Protein AF-A0A9J5X8V7-F1 (afdb_monomer_lite)

InterPro domains:
  IPR000595 Cyclic nucleotide-binding domain [PS50042] (47-101)
  IPR014710 RmlC-like jelly roll fold [G3DSA:2.60.120.10] (12-101)
  IPR018490 Cyclic nucleotide-binding domain superfamily [SSF51206] (3-96)
  IPR045319 Potassium channel KAT/AKT [PTHR45743] (1-99)

Foldseek 3Di:
DVVVVVVVCCCCVVPQPCCVVCVVDDLVVLLVVLCVPCLVLQCPPPVCPPPDPVVSSVVSSPDHDDDDDPPDDPDDPPDDPDDDDRCPDDDDDDDDDDPDD

pLDDT: mean 82.18, std 14.46, range [44.69, 95.5]

Sequence (101 aa):
MIDHLTLMHRTDSEGLQQQETLEPLPTAIRSAISYHLFYSPVDEAYLFHGVSNDLLFQLVFEMKAEYFPPKEDAILQNEASTDLYILVTGAVDFISHRNET

Structure (mmCIF, N/CA/C/O backbone):
data_AF-A0A9J5X8V7-F1
#
_entry.id   AF-A0A9J5X8V7-F1
#
loop_
_atom_site.group_PDB
_atom_site.id
_atom_site.type_symbol
_atom_site.label_atom_id
_atom_site.label_alt_id
_atom_site.label_comp_id
_atom_site.label_asym_id
_atom_site.label_entity_id
_atom_site.label_seq_id
_atom_site.pdbx_PDB_ins_code
_atom_site.Cartn_x
_atom_site.Cartn_y
_atom_site.Cartn_z
_atom_site.occupancy
_atom_site.B_iso_or_equiv
_atom_site.auth_seq_id
_atom_site.auth_comp_id
_atom_site.auth_asym_id
_atom_site.auth_atom_id
_atom_site.pdbx_PDB_model_num
ATOM 1 N N . MET A 1 1 ? 14.980 15.243 -14.359 1.00 59.12 1 MET A N 1
ATOM 2 C CA . MET A 1 1 ? 14.974 16.129 -13.171 1.00 59.12 1 MET A CA 1
ATOM 3 C C . MET A 1 1 ? 13.660 16.897 -13.036 1.00 59.12 1 MET A C 1
ATOM 5 O O . MET A 1 1 ? 13.101 16.865 -11.954 1.00 59.12 1 MET A O 1
ATOM 9 N N . ILE A 1 2 ? 13.129 17.526 -14.099 1.00 61.06 2 ILE A N 1
ATOM 10 C CA . ILE A 1 2 ? 11.829 18.234 -14.045 1.00 61.06 2 ILE A CA 1
ATOM 11 C C . ILE A 1 2 ? 10.651 17.263 -13.863 1.00 61.06 2 ILE A C 1
ATOM 13 O O . ILE A 1 2 ? 9.825 17.514 -12.998 1.00 61.06 2 ILE A O 1
ATOM 17 N N . ASP A 1 3 ? 10.633 16.130 -14.578 1.00 57.12 3 ASP A N 1
ATOM 18 C CA . ASP A 1 3 ? 9.544 15.140 -14.469 1.00 57.12 3 ASP A CA 1
ATOM 19 C C . ASP A 1 3 ? 9.364 14.615 -13.038 1.00 57.12 3 ASP A C 1
ATOM 21 O O . ASP A 1 3 ? 8.247 14.582 -12.533 1.00 57.12 3 ASP A O 1
ATOM 25 N N . HIS A 1 4 ? 10.467 14.292 -12.352 1.00 58.00 4 HIS A N 1
ATOM 26 C CA . HIS A 1 4 ? 10.455 13.870 -10.949 1.00 58.00 4 HIS A CA 1
ATOM 27 C C . HIS A 1 4 ? 9.921 14.976 -10.028 1.00 58.00 4 HIS A C 1
ATOM 29 O O . HIS A 1 4 ? 9.085 14.699 -9.182 1.00 58.00 4 HIS A O 1
ATOM 35 N N . LEU A 1 5 ? 10.302 16.243 -10.242 1.00 60.41 5 LEU A N 1
ATOM 36 C CA . LEU A 1 5 ?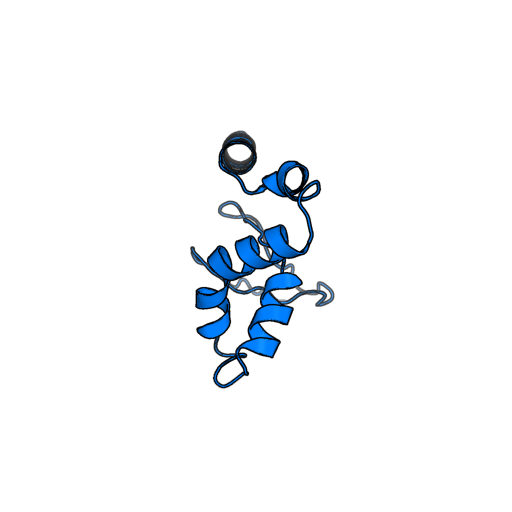 9.800 17.366 -9.440 1.00 60.41 5 LEU A CA 1
ATOM 37 C C . LEU A 1 5 ? 8.306 17.637 -9.668 1.00 60.41 5 LEU A C 1
ATOM 39 O O . LEU A 1 5 ? 7.583 17.930 -8.723 1.00 60.41 5 LEU A O 1
ATOM 43 N N . THR A 1 6 ? 7.831 17.538 -10.913 1.00 62.88 6 THR A N 1
ATOM 44 C CA . THR A 1 6 ? 6.406 17.697 -11.228 1.00 62.88 6 THR A CA 1
ATOM 45 C C . THR A 1 6 ? 5.574 16.549 -10.690 1.00 62.88 6 THR A C 1
ATOM 47 O O . THR A 1 6 ? 4.446 16.781 -10.273 1.00 62.88 6 THR A O 1
ATOM 50 N N . LEU A 1 7 ? 6.121 15.332 -10.682 1.00 60.44 7 LEU A N 1
ATOM 51 C CA . LEU A 1 7 ? 5.447 14.161 -10.147 1.00 60.44 7 LEU A CA 1
ATOM 52 C C . LEU A 1 7 ? 5.441 14.193 -8.620 1.00 60.44 7 LEU A C 1
ATOM 54 O O . LEU A 1 7 ? 4.376 14.014 -8.065 1.00 60.44 7 LEU A O 1
ATOM 58 N N . MET A 1 8 ? 6.555 14.532 -7.961 1.00 58.03 8 MET A N 1
ATOM 59 C CA . MET A 1 8 ? 6.601 14.794 -6.515 1.00 58.03 8 MET A CA 1
ATOM 60 C C . MET A 1 8 ? 5.604 15.886 -6.142 1.00 58.03 8 MET A C 1
ATOM 62 O O . MET A 1 8 ? 4.731 15.637 -5.336 1.00 58.03 8 MET A O 1
ATOM 66 N N . HIS A 1 9 ? 5.589 17.032 -6.831 1.00 57.72 9 HIS A N 1
ATOM 67 C CA . HIS A 1 9 ? 4.574 18.062 -6.588 1.00 57.72 9 HIS A CA 1
ATOM 68 C C . HIS A 1 9 ? 3.147 17.537 -6.786 1.00 57.72 9 HIS A C 1
ATOM 70 O O . HIS A 1 9 ? 2.242 17.935 -6.065 1.00 57.72 9 HIS A O 1
ATOM 76 N N . ARG A 1 10 ? 2.909 16.662 -7.768 1.00 56.28 10 ARG A N 1
ATOM 77 C CA . ARG A 1 10 ? 1.592 16.057 -7.981 1.00 56.28 10 ARG A CA 1
ATOM 78 C C . ARG A 1 10 ? 1.244 15.069 -6.877 1.00 56.28 10 ARG A C 1
ATOM 80 O O . ARG A 1 10 ? 0.138 15.095 -6.387 1.00 56.28 10 ARG A O 1
ATOM 87 N N . THR A 1 11 ? 2.189 14.259 -6.448 1.00 57.31 11 THR A N 1
ATOM 88 C CA . THR A 1 11 ? 2.075 13.265 -5.386 1.00 57.31 11 THR A CA 1
ATOM 89 C C . THR A 1 11 ? 1.915 13.931 -4.011 1.00 57.31 11 THR A C 1
ATOM 91 O O . THR A 1 11 ? 1.076 13.511 -3.218 1.00 57.31 11 THR A O 1
ATOM 94 N N . ASP A 1 12 ? 2.607 15.039 -3.768 1.00 51.06 12 ASP A N 1
ATOM 95 C CA . ASP A 1 12 ? 2.533 15.871 -2.565 1.00 51.06 12 ASP A CA 1
ATOM 96 C C . ASP A 1 12 ? 1.253 16.729 -2.560 1.00 51.06 12 ASP A C 1
ATOM 98 O O . ASP A 1 12 ? 0.619 16.899 -1.521 1.00 51.06 12 ASP A O 1
ATOM 102 N N . SER A 1 13 ? 0.811 17.219 -3.727 1.00 49.44 13 SER A N 1
ATOM 103 C CA . SER A 1 13 ? -0.435 17.987 -3.889 1.00 49.44 13 SER A CA 1
ATOM 104 C C . SER A 1 13 ? -1.697 17.119 -4.016 1.00 49.44 13 SER A C 1
ATOM 106 O O . SER A 1 13 ? -2.781 17.615 -3.710 1.00 49.44 13 SER A O 1
ATOM 108 N N . GLU A 1 14 ? -1.598 15.879 -4.506 1.00 53.53 14 GLU A N 1
ATOM 109 C CA . GLU A 1 14 ? -2.719 14.952 -4.762 1.00 53.53 14 GLU A CA 1
ATOM 110 C C . GLU A 1 14 ? -2.799 13.798 -3.737 1.00 53.53 14 GLU A C 1
ATOM 112 O O . GLU A 1 14 ? -3.827 13.125 -3.708 1.00 53.53 14 GLU A O 1
ATOM 117 N N . GLY A 1 15 ? -1.829 13.612 -2.823 1.00 52.91 15 GLY A N 1
ATOM 118 C CA . GLY A 1 15 ? -2.140 13.007 -1.516 1.00 52.91 15 GLY A CA 1
ATOM 119 C C . GLY A 1 15 ? -1.161 12.034 -0.849 1.00 52.91 15 GLY A C 1
ATOM 120 O O . GLY A 1 15 ? -1.442 11.600 0.262 1.00 52.91 15 GLY A O 1
ATOM 121 N N . LEU A 1 16 ? -0.027 11.668 -1.437 1.00 52.88 16 LEU A N 1
ATOM 122 C CA . LEU A 1 16 ? 0.821 10.615 -0.864 1.00 52.88 16 LEU A CA 1
ATOM 123 C C . LEU A 1 16 ? 1.721 11.093 0.294 1.00 52.88 16 LEU A C 1
ATOM 125 O O . LEU A 1 16 ? 1.968 10.332 1.222 1.00 52.88 16 LEU A O 1
ATOM 129 N N . GLN A 1 17 ? 2.133 12.367 0.315 1.00 53.03 17 GLN A N 1
ATOM 130 C CA . GLN A 1 17 ? 2.761 12.994 1.493 1.00 53.03 17 GLN A CA 1
ATOM 131 C C . GLN A 1 17 ? 1.732 13.560 2.496 1.00 53.03 17 GLN A C 1
ATOM 133 O O . GLN A 1 17 ? 2.065 14.380 3.349 1.00 53.03 17 GLN A O 1
ATOM 138 N N . GLN A 1 18 ? 0.474 13.095 2.481 1.00 60.50 18 GLN A N 1
ATOM 139 C CA . GLN A 1 18 ? -0.534 13.485 3.486 1.00 60.50 18 GLN A CA 1
ATOM 140 C C . GLN A 1 18 ? -0.260 12.942 4.892 1.00 60.50 18 GLN A C 1
ATOM 142 O O . GLN A 1 18 ? -1.085 13.138 5.784 1.00 60.50 18 GLN A O 1
ATOM 147 N N . GLN A 1 19 ? 0.882 12.296 5.136 1.00 60.81 19 GLN A N 1
ATOM 148 C CA . GLN A 1 19 ? 1.228 11.803 6.462 1.00 60.81 19 GLN A CA 1
ATOM 149 C C . GLN A 1 19 ? 1.161 12.929 7.506 1.00 60.81 19 GLN A C 1
ATOM 151 O O . GLN A 1 19 ? 0.531 12.742 8.539 1.00 60.81 19 GLN A O 1
ATOM 156 N N . GLU A 1 20 ? 1.613 14.147 7.186 1.00 65.12 20 GLU A N 1
ATOM 157 C CA . GLU A 1 20 ? 1.472 15.314 8.077 1.00 65.12 20 GLU A CA 1
ATOM 158 C C . GLU A 1 20 ? 0.010 15.706 8.373 1.00 65.12 20 GLU A C 1
ATOM 160 O O . GLU A 1 20 ? -0.291 16.236 9.442 1.00 65.12 20 GLU A O 1
ATOM 165 N N . THR A 1 21 ? -0.917 15.432 7.450 1.00 75.44 21 THR A N 1
ATOM 166 C CA . THR A 1 21 ? -2.357 15.709 7.619 1.00 75.44 21 THR A CA 1
ATOM 167 C C . THR A 1 21 ? -3.071 14.589 8.379 1.00 75.44 21 THR A C 1
ATOM 169 O O . THR A 1 21 ? -4.037 14.845 9.099 1.00 75.44 21 THR A O 1
ATOM 172 N N . LEU A 1 22 ? -2.595 13.348 8.241 1.00 79.50 22 LEU A N 1
ATOM 173 C CA . LEU A 1 22 ? -3.153 12.176 8.912 1.00 79.50 22 LEU A CA 1
ATOM 174 C C . LEU A 1 22 ? -2.619 12.010 10.339 1.00 79.50 22 LEU A C 1
ATOM 176 O O . LEU A 1 22 ? -3.382 11.594 11.205 1.00 79.50 22 LEU A O 1
ATOM 180 N N . GLU A 1 23 ? -1.358 12.360 10.610 1.00 83.38 23 GLU A N 1
ATOM 181 C CA . GLU A 1 23 ? -0.730 12.284 11.939 1.00 83.38 23 GLU A CA 1
ATOM 182 C C . GLU A 1 23 ? -1.538 12.925 13.087 1.00 83.38 23 GLU A C 1
ATOM 184 O O . GLU A 1 23 ? -1.632 12.301 14.147 1.00 83.38 23 GLU A O 1
ATOM 189 N N . PRO A 1 24 ? -2.167 14.111 12.942 1.00 89.56 24 PRO A N 1
ATOM 190 C CA . PRO A 1 24 ? -2.980 14.687 14.016 1.00 89.56 24 PRO A CA 1
ATOM 191 C C . PRO A 1 24 ? -4.309 13.952 14.256 1.00 89.56 24 PRO A C 1
ATOM 193 O O . PRO A 1 24 ? -4.987 14.234 15.249 1.00 89.56 24 PRO A O 1
ATOM 196 N N . LEU A 1 25 ? -4.723 13.037 13.372 1.00 89.88 25 LEU A N 1
ATOM 197 C CA . LEU A 1 25 ? -5.968 12.295 13.538 1.00 89.88 25 LEU A CA 1
ATOM 198 C C . LEU A 1 25 ? -5.825 11.192 14.602 1.00 89.88 25 LEU A C 1
ATOM 200 O O . LEU A 1 25 ? -4.794 10.519 14.690 1.00 89.88 25 LEU A O 1
ATOM 204 N N . PRO A 1 26 ? -6.893 10.911 15.371 1.00 94.06 26 PRO A N 1
ATOM 205 C CA . PRO A 1 26 ? -6.939 9.754 16.254 1.00 94.06 26 PRO A CA 1
ATOM 206 C C . PRO A 1 26 ? -6.600 8.451 15.519 1.00 94.06 26 PRO A C 1
ATOM 208 O O . PRO A 1 26 ? -7.066 8.216 14.403 1.00 94.06 26 PRO A O 1
ATOM 211 N N . THR A 1 27 ? -5.864 7.556 16.182 1.00 90.94 27 THR A N 1
ATOM 212 C CA . THR A 1 27 ? -5.436 6.261 15.621 1.00 90.94 27 THR A CA 1
ATOM 213 C C . THR A 1 27 ? -6.590 5.444 15.039 1.00 90.94 27 THR A C 1
ATOM 215 O O . THR A 1 27 ? -6.433 4.842 13.983 1.00 90.94 27 THR A O 1
ATOM 218 N N . ALA A 1 28 ? -7.770 5.483 15.665 1.00 90.81 28 ALA A N 1
ATOM 219 C CA . ALA A 1 28 ? -8.960 4.804 15.153 1.00 90.81 28 ALA A CA 1
ATOM 220 C C . ALA A 1 28 ? -9.405 5.332 13.775 1.00 90.81 28 ALA A C 1
ATOM 222 O O . ALA A 1 28 ? -9.813 4.549 12.923 1.00 90.81 28 ALA A O 1
ATOM 223 N N . ILE A 1 29 ? -9.296 6.645 13.538 1.00 92.06 29 ILE A N 1
ATOM 224 C CA . ILE A 1 29 ? -9.647 7.256 12.249 1.00 92.06 29 ILE A CA 1
ATOM 225 C C . ILE A 1 29 ? -8.596 6.897 11.200 1.00 92.06 29 ILE A C 1
ATOM 227 O O . ILE A 1 29 ? -8.963 6.468 10.111 1.00 92.06 29 ILE A O 1
ATOM 231 N N . ARG A 1 30 ? -7.301 7.000 11.535 1.00 89.94 30 ARG A N 1
ATOM 232 C CA . ARG A 1 30 ? -6.214 6.580 10.631 1.00 89.94 30 ARG A CA 1
ATOM 233 C C . ARG A 1 30 ? -6.369 5.121 10.210 1.00 89.94 30 ARG A C 1
ATOM 235 O O . ARG A 1 30 ? -6.344 4.822 9.026 1.00 89.94 30 ARG A O 1
ATOM 242 N N . SER A 1 31 ? -6.616 4.239 11.175 1.00 90.25 31 SER A N 1
ATOM 243 C CA . SER A 1 31 ? -6.840 2.815 10.931 1.00 90.25 31 SER A CA 1
ATOM 244 C C . SER A 1 31 ? -8.042 2.556 10.022 1.00 90.25 31 SER A C 1
ATOM 246 O O . SER A 1 31 ? -7.931 1.783 9.074 1.00 90.25 31 SER A O 1
ATOM 248 N N . ALA A 1 32 ? -9.161 3.254 10.241 1.00 91.44 32 ALA A N 1
ATOM 249 C CA . ALA A 1 32 ? -10.330 3.146 9.373 1.00 91.44 32 ALA A CA 1
ATOM 250 C C . ALA A 1 32 ? -10.050 3.626 7.935 1.00 91.44 32 ALA A C 1
ATOM 252 O O . ALA A 1 32 ? -10.514 2.994 6.987 1.00 91.44 32 ALA A O 1
ATOM 253 N N . ILE A 1 33 ? -9.280 4.709 7.767 1.00 91.31 33 ILE A N 1
ATOM 254 C CA . ILE A 1 33 ? -8.863 5.215 6.450 1.00 91.31 33 ILE A CA 1
ATOM 255 C C . ILE A 1 33 ? -7.966 4.190 5.747 1.00 91.31 33 ILE A C 1
ATOM 257 O O . ILE A 1 33 ? -8.278 3.800 4.623 1.00 91.31 33 ILE A O 1
ATOM 261 N N . SER A 1 34 ? -6.905 3.709 6.406 1.00 90.38 34 SER A N 1
ATOM 262 C CA . SER A 1 34 ? -5.999 2.703 5.832 1.00 90.38 34 SER A CA 1
ATOM 263 C C . SER A 1 34 ? -6.754 1.441 5.428 1.00 90.38 34 SER A C 1
ATOM 265 O O . SER A 1 34 ? -6.586 0.953 4.313 1.00 90.38 34 SER A O 1
ATOM 267 N N . TYR A 1 35 ? -7.644 0.949 6.296 1.00 93.00 35 TYR A N 1
ATOM 268 C CA . TYR A 1 35 ? -8.469 -0.217 5.999 1.00 93.00 35 TYR A CA 1
ATOM 269 C C . TYR A 1 35 ? -9.352 0.007 4.768 1.00 93.00 35 TYR A C 1
ATOM 271 O O . TYR A 1 35 ? -9.381 -0.827 3.868 1.00 93.00 35 TYR A O 1
ATOM 279 N N . HIS A 1 36 ? -10.032 1.152 4.685 1.00 92.31 36 HIS A N 1
ATOM 280 C CA . HIS A 1 36 ? -10.888 1.468 3.544 1.00 92.31 36 HIS A CA 1
ATOM 281 C C . HIS A 1 36 ? -10.116 1.549 2.218 1.00 92.31 36 HIS A C 1
ATOM 283 O O . HIS A 1 36 ? -10.633 1.118 1.190 1.00 92.31 36 HIS A O 1
ATOM 289 N N . LEU A 1 37 ? -8.894 2.088 2.239 1.00 90.62 37 LEU A N 1
ATOM 290 C CA . LEU A 1 37 ? -8.084 2.288 1.037 1.00 90.62 37 LEU A CA 1
ATOM 291 C C . LEU A 1 37 ? -7.346 1.022 0.581 1.00 90.62 37 LEU A C 1
ATOM 293 O O . LEU A 1 37 ? -7.218 0.801 -0.621 1.00 90.62 37 LEU A O 1
ATOM 297 N N . PHE A 1 38 ? -6.856 0.200 1.514 1.00 92.00 38 PHE A N 1
ATOM 298 C CA . PHE A 1 38 ? -5.866 -0.839 1.202 1.00 92.00 38 PHE A CA 1
ATOM 299 C C . PHE A 1 38 ? -6.285 -2.266 1.563 1.00 92.00 38 PHE A C 1
ATOM 301 O O . PHE A 1 38 ? -5.553 -3.195 1.236 1.00 92.00 38 PHE A O 1
ATOM 308 N N . TYR A 1 39 ? -7.457 -2.489 2.168 1.00 93.94 39 TYR A N 1
ATOM 309 C CA . TYR A 1 39 ? -7.894 -3.848 2.510 1.00 93.94 39 TYR A CA 1
ATOM 310 C C . TYR A 1 39 ? -7.994 -4.775 1.291 1.00 93.94 39 TYR A C 1
ATOM 312 O O . TYR A 1 39 ? -7.432 -5.864 1.318 1.00 93.94 39 TYR A O 1
ATOM 320 N N . SER A 1 40 ? -8.657 -4.342 0.214 1.00 93.69 40 SER A N 1
ATOM 321 C CA . SER A 1 40 ? -8.863 -5.182 -0.979 1.00 93.69 40 SER A CA 1
ATOM 322 C C . SER A 1 40 ? -7.543 -5.615 -1.645 1.00 93.69 40 SER A C 1
ATOM 324 O O . SER A 1 40 ? -7.364 -6.816 -1.828 1.00 93.69 40 SER A O 1
ATOM 326 N N . PRO A 1 41 ? -6.570 -4.718 -1.917 1.00 93.38 41 PRO A N 1
ATOM 327 C CA . PRO A 1 41 ? -5.272 -5.128 -2.458 1.00 93.38 41 PRO A CA 1
ATOM 328 C C . PRO A 1 41 ? -4.504 -6.124 -1.579 1.00 93.38 41 PRO A C 1
ATOM 330 O O . PRO A 1 41 ? -3.780 -6.971 -2.099 1.00 93.38 41 PRO A O 1
ATOM 333 N N . VAL A 1 42 ? -4.634 -6.023 -0.252 1.00 94.19 42 VAL A N 1
ATOM 334 C CA . VAL A 1 42 ? -3.948 -6.926 0.684 1.00 94.19 42 VAL A CA 1
ATOM 335 C C . VAL A 1 42 ? -4.653 -8.281 0.767 1.00 94.19 42 VAL A C 1
ATOM 337 O O . VAL A 1 42 ? -3.975 -9.303 0.793 1.00 94.19 42 VAL A O 1
ATOM 340 N N . ASP A 1 43 ? -5.987 -8.308 0.762 1.00 94.31 43 ASP A N 1
ATOM 341 C CA . ASP A 1 43 ? -6.787 -9.543 0.757 1.00 94.31 43 ASP A CA 1
ATOM 342 C C . ASP A 1 43 ? -6.581 -10.369 -0.528 1.00 94.31 43 ASP A C 1
ATOM 344 O O . ASP A 1 43 ? -6.504 -11.596 -0.488 1.00 94.31 43 ASP A O 1
ATOM 348 N N . GLU A 1 44 ? -6.409 -9.693 -1.668 1.00 92.88 44 GLU A N 1
ATOM 349 C CA . GLU A 1 44 ? -6.149 -10.321 -2.971 1.00 92.88 44 GLU A CA 1
ATOM 350 C C . GLU A 1 44 ? -4.680 -10.735 -3.175 1.00 92.88 44 GLU A C 1
ATOM 352 O O . GLU A 1 44 ? -4.353 -11.465 -4.119 1.00 92.88 44 GLU A O 1
ATOM 357 N N . ALA A 1 45 ? -3.764 -10.278 -2.317 1.00 94.81 45 ALA A N 1
ATOM 358 C CA . ALA A 1 45 ? -2.363 -10.646 -2.429 1.00 94.81 45 ALA A CA 1
ATOM 359 C C . ALA A 1 45 ? -2.167 -12.123 -2.056 1.00 94.81 45 ALA A C 1
ATOM 361 O O . ALA A 1 45 ? -2.574 -12.594 -0.994 1.00 94.81 45 ALA A O 1
ATOM 362 N N . TYR A 1 46 ? -1.455 -12.852 -2.919 1.00 94.94 46 TYR A N 1
ATOM 363 C CA . TYR A 1 46 ? -1.342 -14.313 -2.852 1.00 94.94 46 TYR A CA 1
ATOM 364 C C . TYR A 1 46 ? -0.853 -14.869 -1.501 1.00 94.94 46 TYR A C 1
ATOM 366 O O . TYR A 1 46 ? -1.155 -16.015 -1.171 1.00 94.94 46 TYR A O 1
ATOM 374 N N . LEU A 1 47 ? -0.088 -14.083 -0.734 1.00 94.25 47 LEU A N 1
ATOM 375 C CA . LEU A 1 47 ? 0.435 -14.469 0.579 1.00 94.25 47 LEU A CA 1
ATOM 376 C C . LEU A 1 47 ? -0.636 -14.507 1.672 1.00 94.25 47 LEU A C 1
ATOM 378 O O . LEU A 1 47 ? -0.457 -15.226 2.654 1.00 94.25 47 LEU A O 1
ATOM 382 N N . PHE A 1 48 ? -1.723 -13.748 1.523 1.00 93.38 48 PHE A N 1
ATOM 383 C CA . PHE A 1 48 ? -2.718 -13.554 2.578 1.00 93.38 48 PHE A CA 1
ATOM 384 C C . PHE A 1 48 ? -4.057 -14.246 2.303 1.00 93.38 48 PHE A C 1
ATOM 386 O O . PHE A 1 48 ? -5.005 -14.096 3.073 1.00 93.38 48 PHE A O 1
ATOM 393 N N . HIS A 1 49 ? -4.134 -15.082 1.267 1.00 93.19 49 HIS A N 1
ATOM 394 C CA . HIS A 1 49 ? -5.323 -15.885 1.009 1.00 93.19 49 HIS A CA 1
ATOM 395 C C . HIS A 1 49 ? -5.698 -16.768 2.211 1.00 93.19 49 HIS A C 1
ATOM 397 O O . HIS A 1 49 ? -4.915 -17.600 2.671 1.00 93.19 49 HIS A O 1
ATOM 403 N N . GLY A 1 50 ? -6.938 -16.622 2.684 1.00 91.81 50 GLY A N 1
ATOM 404 C CA . GLY A 1 50 ? -7.473 -17.392 3.812 1.00 91.81 50 GLY A CA 1
ATOM 405 C C . GLY A 1 50 ? -7.034 -16.891 5.191 1.00 91.81 50 GLY A C 1
ATOM 406 O O . GLY A 1 50 ? -7.325 -17.548 6.193 1.00 91.81 50 GLY A O 1
ATOM 407 N N . VAL A 1 51 ? -6.355 -15.744 5.262 1.00 95.31 51 VAL A N 1
ATOM 408 C CA . VAL A 1 51 ? -6.065 -15.057 6.523 1.00 95.31 51 VAL A CA 1
ATOM 409 C C . VAL A 1 51 ? -7.351 -14.444 7.088 1.00 95.31 51 VAL A C 1
ATOM 411 O O . VAL A 1 51 ? -8.256 -14.058 6.353 1.00 95.31 51 VAL A O 1
ATOM 414 N N . SER A 1 52 ? -7.472 -14.387 8.417 1.00 95.50 52 SER A N 1
ATOM 415 C CA . SER A 1 52 ? -8.641 -13.785 9.058 1.00 95.50 52 SER A CA 1
ATOM 416 C C . SER A 1 52 ? -8.696 -12.272 8.836 1.00 95.50 52 SER A C 1
ATOM 418 O O . SER A 1 52 ? -7.673 -11.585 8.849 1.00 95.50 52 SER A O 1
ATOM 420 N N . ASN A 1 53 ? -9.914 -11.734 8.742 1.00 92.06 53 ASN A N 1
ATOM 421 C CA . ASN A 1 53 ? -10.134 -10.293 8.596 1.00 92.06 53 ASN A CA 1
ATOM 422 C C . ASN A 1 53 ? -9.506 -9.474 9.732 1.00 92.06 53 ASN A C 1
ATOM 424 O O . ASN A 1 53 ? -9.007 -8.383 9.479 1.00 92.06 53 ASN A O 1
ATOM 428 N N . ASP A 1 54 ? -9.479 -10.008 10.956 1.00 93.50 54 ASP A N 1
ATOM 429 C CA . ASP A 1 54 ? -8.862 -9.334 12.103 1.00 93.50 54 ASP A CA 1
ATOM 430 C C . ASP A 1 54 ? -7.341 -9.180 11.932 1.00 93.50 54 ASP A C 1
ATOM 432 O O . ASP A 1 54 ? -6.786 -8.132 12.264 1.00 93.50 54 ASP A O 1
ATOM 436 N N . LEU A 1 55 ? -6.659 -10.193 11.379 1.00 93.44 55 LEU A N 1
ATOM 437 C CA . LEU A 1 55 ? -5.218 -10.119 11.127 1.00 93.44 55 LEU A CA 1
ATOM 438 C C . LEU A 1 55 ? -4.913 -9.230 9.916 1.00 93.44 55 LEU A C 1
ATOM 440 O O . LEU A 1 55 ? -3.972 -8.442 9.962 1.00 93.44 55 LEU A O 1
ATOM 444 N N . LEU A 1 56 ? -5.736 -9.301 8.863 1.00 93.69 56 LEU A N 1
ATOM 445 C CA . LEU A 1 56 ? -5.643 -8.389 7.718 1.00 93.69 56 LEU A CA 1
ATOM 446 C C . LEU A 1 56 ? -5.816 -6.930 8.147 1.00 93.69 56 LEU A C 1
ATOM 448 O O . LEU A 1 56 ? -5.066 -6.066 7.704 1.00 93.69 56 LEU A O 1
ATOM 452 N N . PHE A 1 57 ? -6.759 -6.652 9.048 1.00 91.38 57 PHE A N 1
ATOM 453 C CA . PHE A 1 57 ? -6.966 -5.315 9.598 1.00 91.38 57 PHE A CA 1
ATOM 454 C C . PHE A 1 57 ? -5.712 -4.789 10.311 1.00 91.38 57 PHE A C 1
ATOM 456 O O . PHE A 1 57 ? -5.313 -3.646 10.094 1.00 91.38 57 PHE A O 1
ATOM 463 N N . GLN A 1 58 ? -5.063 -5.626 11.127 1.00 91.69 58 GLN A N 1
ATOM 464 C CA . GLN A 1 58 ? -3.809 -5.271 11.799 1.00 91.69 58 GLN A CA 1
ATOM 465 C C . GLN A 1 58 ? -2.661 -5.048 10.807 1.00 91.69 58 GLN A C 1
ATOM 467 O O . GLN A 1 58 ? -1.908 -4.092 10.960 1.00 91.69 58 GLN A O 1
ATOM 472 N N . LEU A 1 59 ? -2.552 -5.883 9.771 1.00 92.81 59 LEU A N 1
ATOM 473 C CA . LEU A 1 59 ? -1.536 -5.734 8.724 1.00 92.81 59 LEU A CA 1
ATOM 474 C C . LEU A 1 59 ? -1.698 -4.418 7.961 1.00 92.81 59 LEU A C 1
ATOM 476 O O . LEU A 1 59 ? -0.747 -3.650 7.854 1.00 92.81 59 LEU A O 1
ATOM 480 N N . VAL A 1 60 ? -2.911 -4.126 7.488 1.00 92.38 60 VAL A N 1
ATOM 481 C CA . VAL A 1 60 ? -3.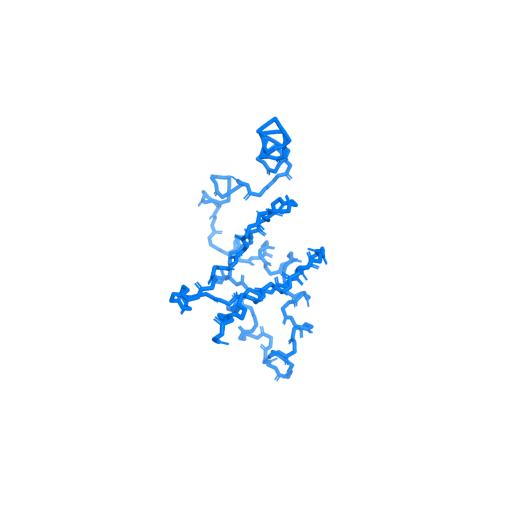211 -2.895 6.741 1.00 92.38 60 VAL A CA 1
ATOM 482 C C . VAL A 1 60 ? -2.945 -1.643 7.583 1.00 92.38 60 VAL A C 1
ATOM 484 O O . VAL A 1 60 ? -2.582 -0.601 7.043 1.00 92.38 60 VAL A O 1
ATOM 487 N N . PHE A 1 61 ? -3.108 -1.730 8.904 1.00 88.69 61 PHE A N 1
ATOM 488 C CA . PHE A 1 61 ? -2.804 -0.627 9.811 1.00 88.69 61 PHE A CA 1
ATOM 489 C C . PHE A 1 61 ? -1.299 -0.325 9.922 1.00 88.69 61 PHE A C 1
ATOM 491 O O . PHE A 1 61 ? -0.931 0.844 10.009 1.00 88.69 61 PHE A O 1
ATOM 498 N N . GLU A 1 62 ? -0.443 -1.350 9.907 1.00 89.38 62 GLU A N 1
ATOM 499 C CA . GLU A 1 62 ? 1.019 -1.199 10.017 1.00 89.38 62 GLU A CA 1
ATOM 500 C C . GLU A 1 62 ? 1.698 -0.887 8.670 1.00 89.38 62 GLU A C 1
ATOM 502 O O . GLU A 1 62 ? 2.811 -0.358 8.629 1.00 89.38 62 GLU A O 1
ATOM 507 N 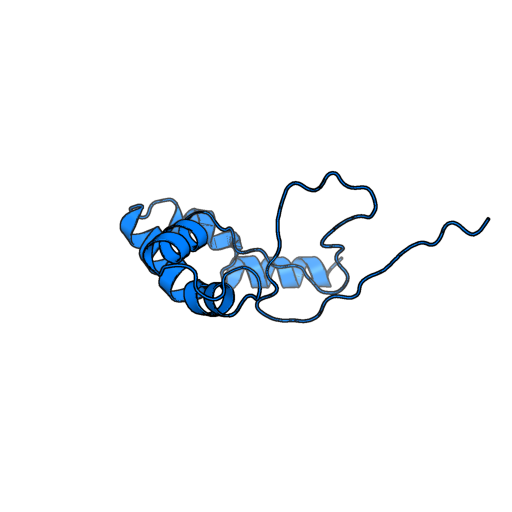N . MET A 1 63 ? 1.042 -1.208 7.554 1.00 89.44 63 MET A N 1
ATOM 508 C CA . MET A 1 63 ? 1.561 -0.968 6.208 1.00 89.44 63 MET A CA 1
ATOM 509 C C . MET A 1 63 ? 1.652 0.522 5.860 1.00 89.44 63 MET A C 1
ATOM 511 O O . MET A 1 63 ? 0.810 1.336 6.242 1.00 89.44 63 MET A O 1
ATOM 515 N N . LYS A 1 64 ? 2.662 0.871 5.057 1.00 86.56 64 LYS A N 1
ATOM 516 C CA . LYS A 1 64 ? 2.853 2.218 4.512 1.00 86.56 64 LYS A CA 1
ATOM 517 C C . LYS A 1 64 ? 2.604 2.216 3.011 1.00 86.56 64 LYS A C 1
ATOM 519 O O . LYS A 1 64 ? 3.104 1.355 2.295 1.00 86.56 64 LYS A O 1
ATOM 524 N N . ALA A 1 65 ? 1.822 3.185 2.549 1.00 86.31 65 ALA A N 1
ATOM 525 C CA . ALA A 1 65 ? 1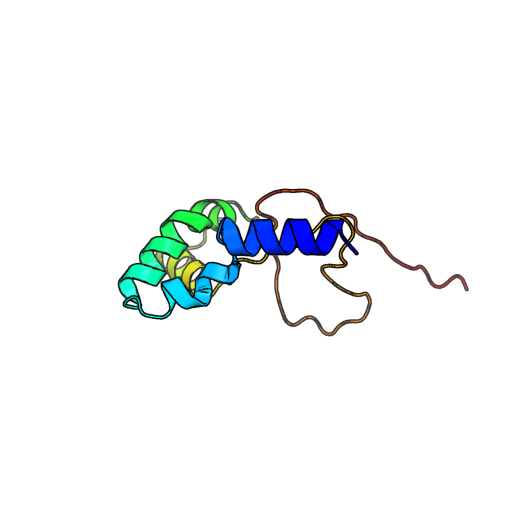.596 3.397 1.129 1.00 86.31 65 ALA A CA 1
ATOM 526 C C . ALA A 1 65 ? 2.740 4.233 0.547 1.00 86.31 65 ALA A C 1
ATOM 528 O O . ALA A 1 65 ? 2.986 5.349 1.002 1.00 86.31 65 ALA A O 1
ATOM 529 N N . GLU A 1 66 ? 3.407 3.698 -0.470 1.00 86.25 66 GLU A N 1
ATOM 530 C CA . GLU A 1 66 ? 4.515 4.350 -1.165 1.00 86.25 66 GLU A CA 1
ATOM 531 C C . GLU A 1 66 ? 4.224 4.437 -2.664 1.00 86.25 66 GLU A C 1
ATOM 533 O O . GLU A 1 66 ? 3.483 3.631 -3.231 1.00 86.25 66 GLU A O 1
ATOM 538 N N . TYR A 1 67 ? 4.807 5.440 -3.309 1.00 85.31 67 TYR A N 1
ATOM 539 C CA . TYR A 1 67 ? 4.670 5.681 -4.736 1.00 85.31 67 TYR A CA 1
ATOM 540 C C . TYR A 1 67 ? 6.050 5.832 -5.335 1.00 85.31 67 TYR A C 1
ATOM 542 O O . TYR A 1 67 ? 6.844 6.659 -4.890 1.00 85.31 67 TYR A O 1
ATOM 550 N N . PHE A 1 68 ? 6.274 5.080 -6.399 1.00 85.00 68 PHE A N 1
ATOM 551 C CA . PHE A 1 68 ? 7.503 5.130 -7.160 1.00 85.00 68 PHE A CA 1
ATOM 552 C C . PHE A 1 68 ? 7.210 5.780 -8.514 1.00 85.00 68 PHE A C 1
ATOM 554 O O . PHE A 1 68 ? 6.297 5.338 -9.225 1.00 85.00 68 PHE A O 1
ATOM 561 N N . PRO A 1 69 ? 7.940 6.839 -8.899 1.00 85.06 69 PRO A N 1
ATOM 562 C CA . PRO A 1 69 ? 7.836 7.391 -10.235 1.00 85.06 69 PRO A CA 1
ATOM 563 C C . PRO A 1 69 ? 8.351 6.383 -11.276 1.00 85.06 69 PRO A C 1
ATOM 565 O O . PRO A 1 69 ? 9.131 5.478 -10.968 1.00 85.06 69 PRO A O 1
ATOM 568 N N . PRO A 1 70 ? 7.976 6.554 -12.554 1.00 86.62 70 PRO A N 1
ATOM 569 C CA . PRO A 1 70 ? 8.505 5.717 -13.620 1.00 86.62 70 PRO A CA 1
ATOM 570 C C . PRO A 1 70 ? 10.038 5.761 -13.667 1.00 86.62 70 PRO A C 1
ATOM 572 O O . PRO A 1 70 ? 10.620 6.848 -13.672 1.00 86.62 70 PRO A O 1
ATOM 575 N N . LYS A 1 71 ? 10.665 4.588 -13.831 1.00 85.06 71 LYS A N 1
ATOM 576 C CA . LYS A 1 71 ? 12.127 4.390 -13.931 1.00 85.06 71 LYS A CA 1
ATOM 577 C C . LYS A 1 71 ? 12.913 4.637 -12.637 1.00 85.06 71 LYS A C 1
ATOM 579 O O . LYS A 1 71 ? 14.131 4.774 -12.712 1.00 85.06 71 LYS A O 1
ATOM 584 N N . GLU A 1 72 ? 12.245 4.724 -11.493 1.00 86.19 72 GLU A N 1
ATOM 585 C CA . GLU A 1 72 ? 12.919 4.676 -10.197 1.00 86.19 72 GLU A CA 1
ATOM 586 C C . GLU A 1 72 ? 13.060 3.228 -9.728 1.00 86.19 72 GLU A C 1
ATOM 588 O O . GLU A 1 72 ? 12.158 2.408 -9.920 1.00 86.19 72 GLU A O 1
ATOM 593 N N . ASP A 1 73 ? 14.220 2.917 -9.156 1.00 87.25 73 ASP A N 1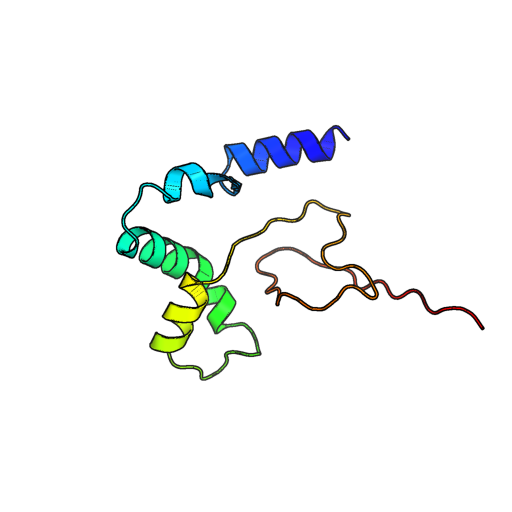
ATOM 594 C CA . ASP A 1 73 ? 14.519 1.590 -8.636 1.00 87.25 73 ASP A CA 1
ATOM 595 C C . ASP A 1 73 ? 13.822 1.412 -7.283 1.00 87.25 73 ASP A C 1
ATOM 597 O O . ASP A 1 73 ? 14.151 2.098 -6.318 1.00 87.25 73 ASP A O 1
ATOM 601 N N . ALA A 1 74 ? 12.862 0.485 -7.208 1.00 88.19 74 ALA A N 1
ATOM 602 C CA . ALA A 1 74 ? 12.154 0.185 -5.962 1.00 88.19 74 ALA A CA 1
ATOM 603 C C . ALA A 1 74 ? 12.966 -0.715 -5.012 1.00 88.19 74 ALA A C 1
ATOM 605 O O . ALA A 1 74 ? 12.851 -0.588 -3.799 1.00 88.19 74 ALA A O 1
ATOM 606 N N . ILE A 1 75 ? 13.766 -1.643 -5.554 1.00 89.81 75 ILE A N 1
ATOM 607 C CA . ILE A 1 75 ? 14.627 -2.557 -4.785 1.00 89.81 75 ILE A CA 1
ATOM 608 C C . ILE A 1 75 ? 15.959 -2.697 -5.518 1.00 89.81 75 ILE A C 1
ATOM 610 O O . ILE A 1 75 ? 15.978 -3.030 -6.708 1.00 89.81 75 ILE A O 1
ATOM 614 N N . LEU A 1 76 ? 17.074 -2.507 -4.808 1.00 88.62 76 LEU A N 1
ATOM 615 C CA . LEU A 1 76 ? 18.407 -2.668 -5.383 1.00 88.62 76 LEU A CA 1
ATOM 616 C C . LEU A 1 76 ? 18.930 -4.102 -5.232 1.00 88.62 76 LEU A C 1
ATOM 618 O O . LEU A 1 76 ? 18.731 -4.789 -4.227 1.00 88.62 76 LEU A O 1
ATOM 622 N N . GLN A 1 77 ? 19.667 -4.573 -6.241 1.00 84.94 77 GLN A N 1
ATOM 623 C CA . GLN A 1 77 ? 20.303 -5.887 -6.178 1.00 84.94 77 GLN A CA 1
ATOM 624 C C . GLN A 1 77 ? 21.353 -5.920 -5.052 1.00 84.94 77 GLN A C 1
ATOM 626 O O . GLN A 1 77 ? 22.255 -5.085 -5.009 1.00 84.94 77 GLN A O 1
ATOM 631 N N . ASN A 1 78 ? 21.284 -6.950 -4.202 1.00 84.19 78 ASN A N 1
ATOM 632 C CA . ASN A 1 78 ? 22.126 -7.148 -3.008 1.00 84.19 78 ASN A CA 1
ATOM 633 C C . ASN A 1 78 ? 21.847 -6.188 -1.839 1.00 84.19 78 ASN A C 1
ATOM 635 O O . ASN A 1 78 ? 22.652 -6.117 -0.908 1.00 84.19 78 ASN A O 1
ATOM 639 N N . GLU A 1 79 ? 20.720 -5.482 -1.854 1.00 84.50 79 GLU A N 1
ATOM 640 C CA . GLU A 1 79 ? 20.228 -4.788 -0.670 1.00 84.50 79 GLU A CA 1
ATOM 641 C C . GLU A 1 79 ? 19.760 -5.793 0.396 1.00 84.50 7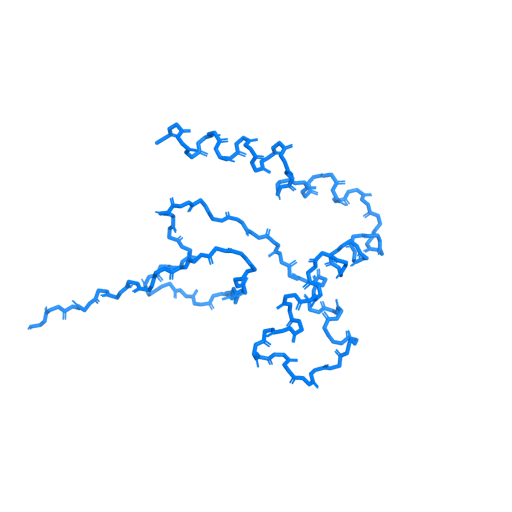9 GLU A C 1
ATOM 643 O O . GLU A 1 79 ? 19.289 -6.893 0.087 1.00 84.50 79 GLU A O 1
ATOM 648 N N . ALA A 1 80 ? 19.927 -5.445 1.673 1.00 83.19 80 ALA A N 1
ATOM 649 C CA . ALA A 1 80 ? 19.382 -6.255 2.754 1.00 83.19 80 ALA A CA 1
ATOM 650 C C . ALA A 1 80 ? 17.850 -6.171 2.708 1.00 83.19 80 ALA A C 1
ATOM 652 O O . ALA A 1 80 ? 17.300 -5.081 2.789 1.00 83.19 80 ALA A O 1
ATOM 653 N N . SER A 1 81 ? 17.160 -7.310 2.593 1.00 77.75 81 SER A N 1
ATOM 654 C CA . SER A 1 81 ? 15.691 -7.337 2.558 1.00 77.75 81 SER A CA 1
ATOM 655 C C . SER A 1 81 ? 15.121 -6.854 3.896 1.00 77.75 81 SER A C 1
ATOM 657 O O . SER A 1 81 ? 15.117 -7.611 4.867 1.00 77.75 81 SER A O 1
ATOM 659 N N . THR A 1 82 ? 14.649 -5.609 3.948 1.00 82.56 82 THR A N 1
ATOM 660 C CA . THR A 1 82 ? 14.001 -5.018 5.130 1.00 82.56 82 THR A CA 1
ATOM 661 C C . THR A 1 82 ? 12.484 -5.092 5.055 1.00 82.56 82 THR A C 1
ATOM 663 O O . THR A 1 82 ? 11.847 -5.353 6.073 1.00 82.56 82 THR A O 1
ATOM 666 N N . ASP A 1 83 ? 11.921 -4.944 3.855 1.00 88.69 83 ASP A N 1
ATOM 667 C CA . ASP A 1 83 ? 10.490 -4.719 3.658 1.00 88.69 83 ASP A CA 1
ATOM 668 C C . ASP A 1 83 ? 9.895 -5.618 2.561 1.00 88.69 83 ASP A C 1
ATOM 670 O O . ASP A 1 83 ? 10.598 -6.177 1.714 1.00 88.69 83 ASP A O 1
ATOM 674 N N . LEU A 1 84 ? 8.569 -5.778 2.603 1.00 89.00 84 LEU A N 1
ATOM 675 C CA . LEU A 1 84 ? 7.773 -6.492 1.605 1.00 89.00 84 LEU A CA 1
ATOM 676 C C . LEU A 1 84 ? 6.878 -5.493 0.873 1.00 89.00 84 LEU A C 1
ATOM 678 O O . LEU A 1 84 ? 6.155 -4.729 1.510 1.00 89.00 84 LEU A O 1
ATOM 682 N N . TYR A 1 85 ? 6.870 -5.559 -0.457 1.00 91.94 85 TYR A N 1
ATOM 683 C CA . TYR A 1 85 ? 6.090 -4.657 -1.300 1.00 91.94 85 TYR A CA 1
ATOM 684 C C . TYR A 1 85 ? 4.910 -5.386 -1.944 1.00 91.94 85 TYR A C 1
ATOM 686 O O . TYR A 1 85 ? 5.065 -6.465 -2.519 1.00 91.94 85 TYR A O 1
ATOM 694 N N . ILE A 1 86 ? 3.730 -4.766 -1.880 1.00 93.38 86 ILE A N 1
ATOM 695 C CA . ILE A 1 86 ? 2.529 -5.195 -2.603 1.00 93.38 86 ILE A CA 1
ATOM 696 C C . ILE A 1 86 ? 2.256 -4.159 -3.688 1.00 93.38 86 ILE A C 1
ATOM 698 O O . ILE A 1 86 ? 2.031 -2.985 -3.398 1.00 93.38 86 ILE A O 1
ATOM 702 N N . LEU A 1 87 ? 2.278 -4.588 -4.949 1.00 93.38 87 LEU A N 1
ATOM 703 C CA . LEU A 1 87 ? 1.980 -3.712 -6.076 1.00 93.38 87 LEU A CA 1
ATOM 704 C C . LEU A 1 87 ? 0.463 -3.503 -6.183 1.00 93.38 87 LEU A C 1
ATOM 706 O O . LEU A 1 87 ? -0.261 -4.430 -6.531 1.00 93.38 87 LEU A O 1
ATOM 710 N N . VAL A 1 88 ? -0.006 -2.282 -5.909 1.00 91.75 88 VAL A N 1
ATOM 711 C CA . VAL A 1 88 ? -1.437 -1.927 -5.991 1.00 91.75 88 VAL A CA 1
ATOM 712 C C . VAL A 1 88 ? -1.826 -1.501 -7.408 1.00 91.75 88 VAL A C 1
ATOM 714 O O . VAL A 1 88 ? -2.814 -1.974 -7.961 1.00 91.75 88 VAL A O 1
ATOM 717 N N . THR A 1 89 ? -1.043 -0.607 -8.018 1.00 90.44 89 THR A N 1
ATOM 718 C CA . THR A 1 89 ? -1.242 -0.154 -9.403 1.00 90.44 89 THR A CA 1
ATOM 719 C C . THR A 1 89 ? 0.099 0.053 -10.098 1.00 90.44 89 THR A C 1
ATOM 721 O O . THR A 1 89 ? 1.077 0.444 -9.466 1.00 90.44 89 THR A O 1
ATOM 724 N N . GLY A 1 90 ? 0.139 -0.196 -11.409 1.00 92.19 90 GLY A N 1
ATOM 725 C CA . GLY A 1 90 ? 1.337 -0.031 -12.233 1.00 92.19 90 GLY A CA 1
ATOM 726 C C . GLY A 1 90 ? 1.958 -1.356 -12.673 1.00 92.19 90 GLY A C 1
ATOM 727 O O . GLY A 1 90 ? 1.307 -2.399 -12.666 1.00 92.19 90 GLY A O 1
ATOM 728 N N . ALA A 1 91 ? 3.213 -1.287 -13.106 1.00 94.12 91 ALA A N 1
ATOM 729 C CA . ALA A 1 91 ? 4.014 -2.428 -13.531 1.00 94.12 91 ALA A CA 1
ATOM 730 C C . ALA A 1 91 ? 5.461 -2.219 -13.077 1.00 94.12 91 ALA A C 1
ATOM 732 O O . ALA A 1 91 ? 5.917 -1.080 -12.973 1.00 94.12 91 ALA A O 1
ATOM 733 N N . VAL A 1 92 ? 6.163 -3.319 -12.818 1.00 93.38 92 VAL A N 1
ATOM 734 C CA . VAL A 1 92 ? 7.565 -3.325 -12.390 1.00 93.38 92 VAL A CA 1
ATOM 735 C C . VAL A 1 92 ? 8.361 -4.270 -13.281 1.00 93.38 92 VAL A C 1
ATOM 737 O O . VAL A 1 92 ? 7.870 -5.340 -13.643 1.00 93.38 92 VAL A O 1
ATOM 740 N N . ASP A 1 93 ? 9.589 -3.879 -13.610 1.00 94.12 93 ASP A N 1
ATOM 741 C CA . ASP A 1 93 ? 10.520 -4.704 -14.375 1.00 94.12 93 ASP A CA 1
ATOM 742 C C . ASP A 1 93 ? 11.581 -5.279 -13.438 1.00 94.12 93 ASP A C 1
ATOM 744 O O . ASP A 1 93 ? 12.261 -4.551 -12.715 1.00 94.12 93 ASP A O 1
ATOM 748 N N . PHE A 1 94 ? 11.748 -6.600 -13.460 1.00 91.81 94 PHE A N 1
ATOM 749 C CA . PHE A 1 94 ? 12.831 -7.251 -12.732 1.00 91.81 94 PHE A CA 1
ATOM 750 C C . PHE A 1 94 ? 14.103 -7.246 -13.582 1.00 91.81 94 PHE A C 1
ATOM 752 O O . PHE A 1 94 ? 14.177 -7.918 -14.614 1.00 91.81 94 PHE A O 1
ATOM 759 N N . ILE A 1 95 ? 15.118 -6.513 -13.129 1.00 89.31 95 ILE A N 1
ATOM 760 C CA . ILE A 1 95 ? 16.419 -6.421 -13.791 1.00 89.31 95 ILE A CA 1
ATOM 761 C C . ILE A 1 95 ? 17.432 -7.203 -12.957 1.00 89.31 95 ILE A C 1
ATOM 763 O O . ILE A 1 95 ? 17.667 -6.906 -11.790 1.00 89.31 95 ILE A O 1
ATOM 767 N N . SER A 1 96 ? 18.046 -8.218 -13.563 1.00 86.62 96 SER A N 1
ATOM 768 C CA . SER A 1 96 ? 19.133 -8.975 -12.944 1.00 86.62 96 SER A CA 1
ATOM 769 C C . SER A 1 96 ? 20.415 -8.754 -13.727 1.00 86.62 96 SER A C 1
ATOM 771 O O . SER A 1 96 ? 20.498 -9.103 -14.908 1.00 86.62 96 SER A O 1
ATOM 773 N N . HIS A 1 97 ? 21.438 -8.221 -13.060 1.00 80.75 97 HIS A N 1
ATOM 774 C CA . HIS A 1 97 ? 22.784 -8.230 -13.607 1.00 80.75 97 HIS A CA 1
ATOM 775 C C . HIS A 1 97 ? 23.382 -9.613 -13.363 1.00 80.75 97 HIS A C 1
ATOM 777 O O . HIS A 1 97 ? 23.810 -9.958 -12.257 1.00 80.75 97 HIS A O 1
ATOM 783 N N . ARG A 1 98 ? 23.381 -10.442 -14.410 1.00 76.12 98 ARG A N 1
ATOM 784 C CA . ARG A 1 98 ? 24.239 -11.624 -14.447 1.00 76.12 98 ARG A CA 1
ATOM 785 C C . ARG A 1 98 ? 25.668 -11.102 -14.525 1.00 76.12 98 ARG A C 1
ATOM 787 O O . ARG A 1 98 ? 26.025 -10.473 -15.515 1.00 76.12 98 ARG A O 1
ATOM 794 N N . ASN A 1 99 ? 26.470 -11.350 -13.494 1.00 62.75 99 ASN A N 1
ATOM 795 C CA . ASN A 1 99 ? 27.913 -11.191 -13.618 1.00 62.75 99 ASN A CA 1
ATOM 796 C C . ASN A 1 99 ? 28.369 -12.178 -14.698 1.00 62.75 99 ASN A C 1
ATOM 798 O O . ASN A 1 99 ? 28.384 -13.388 -14.465 1.00 62.75 99 ASN A O 1
ATOM 802 N N . GLU A 1 100 ? 28.641 -11.668 -15.899 1.00 53.88 100 GLU A N 1
ATOM 803 C CA . GLU A 1 100 ? 29.316 -12.426 -16.945 1.00 53.88 100 GLU A CA 1
ATOM 804 C C . GLU A 1 100 ? 30.653 -12.894 -16.362 1.00 53.88 100 GLU A C 1
ATOM 806 O O . GLU A 1 100 ? 31.473 -12.089 -15.917 1.00 53.88 100 GLU A O 1
ATOM 811 N N . THR A 1 101 ? 30.796 -14.212 -16.260 1.00 44.69 101 THR A N 1
ATOM 812 C CA . THR A 1 101 ? 32.047 -14.894 -15.918 1.00 44.69 101 THR A CA 1
ATOM 813 C C . THR A 1 101 ? 32.686 -15.391 -17.196 1.00 44.69 101 THR A C 1
ATOM 815 O O . THR A 1 101 ? 31.923 -15.804 -18.100 1.00 44.69 101 THR A O 1
#

Radius of gyration: 16.59 Å; chains: 1; bounding box: 43×36×33 Å

Organism: Solanum commersonii (NCBI:txid4109)

Secondary structure (DSSP, 8-state):
-HHHHHHHHHHHHHTTTTHHHHTTS-HHHHHHHHHHHHHHHHHTSTTSTT--HHHHHHHHHH-------TT--SS-TT----------SS-----------